Protein AF-A0A1I0C0A8-F1 (afdb_monomer_lite)

Radius of gyration: 36.62 Å; chains: 1; bounding box: 84×31×86 Å

Structure (mmCIF, N/CA/C/O backbone):
data_AF-A0A1I0C0A8-F1
#
_entry.id   AF-A0A1I0C0A8-F1
#
loop_
_atom_site.group_PDB
_atom_site.id
_atom_site.type_symbol
_atom_site.label_atom_id
_atom_site.label_alt_id
_atom_site.label_comp_id
_atom_site.label_asym_id
_atom_site.label_entity_id
_atom_site.label_seq_id
_atom_site.pdbx_PDB_ins_code
_atom_site.Cartn_x
_atom_site.Cartn_y
_atom_site.Cartn_z
_atom_site.occupancy
_atom_site.B_iso_or_equiv
_atom_site.auth_seq_id
_atom_site.auth_comp_id
_atom_site.auth_asym_id
_atom_site.auth_atom_id
_atom_site.pdbx_PDB_model_num
ATOM 1 N N . MET A 1 1 ? -42.357 14.715 42.541 1.00 42.84 1 MET A N 1
ATOM 2 C CA . MET A 1 1 ? -41.917 13.339 42.224 1.00 42.84 1 MET A CA 1
ATOM 3 C C . MET A 1 1 ? -40.532 13.170 42.818 1.00 42.84 1 MET A C 1
ATOM 5 O O . MET A 1 1 ? -39.597 13.768 42.308 1.00 42.84 1 MET A O 1
ATOM 9 N N . GLU A 1 2 ? -40.411 12.469 43.944 1.00 42.44 2 GLU A N 1
ATOM 10 C CA . GLU A 1 2 ? -39.104 12.200 44.551 1.00 42.44 2 GLU A CA 1
ATOM 11 C C . GLU A 1 2 ? -38.353 11.168 43.704 1.00 42.44 2 GLU A C 1
ATOM 13 O O . GLU A 1 2 ? -38.757 10.010 43.589 1.00 42.44 2 GLU A O 1
ATOM 18 N N . THR A 1 3 ? -37.259 11.584 43.074 1.00 55.62 3 THR A N 1
ATOM 19 C CA . THR A 1 3 ? -36.349 10.676 42.375 1.00 55.62 3 THR A CA 1
ATOM 20 C C . THR A 1 3 ? -35.464 9.979 43.399 1.00 55.62 3 THR A C 1
ATOM 22 O O . THR A 1 3 ? -34.418 10.489 43.794 1.00 55.62 3 THR A O 1
ATOM 25 N N . LYS A 1 4 ? -35.901 8.799 43.842 1.00 50.91 4 LYS A N 1
ATOM 26 C CA . LYS A 1 4 ? -35.119 7.895 44.689 1.00 50.91 4 LYS A CA 1
ATOM 27 C C . LYS A 1 4 ? -33.893 7.416 43.898 1.00 50.91 4 LYS A C 1
ATOM 29 O O . LYS A 1 4 ? -34.028 6.594 42.990 1.00 50.91 4 LYS A O 1
ATOM 34 N N . SER A 1 5 ? -32.705 7.940 44.200 1.00 63.09 5 SER A N 1
ATOM 35 C CA . SER A 1 5 ? -31.461 7.466 43.588 1.00 63.09 5 SER A CA 1
ATOM 36 C C . SER A 1 5 ? -31.210 6.016 44.015 1.00 63.09 5 SER A C 1
ATOM 38 O O . SER A 1 5 ? -31.239 5.654 45.192 1.00 63.09 5 SER A O 1
ATOM 40 N N . LYS A 1 6 ? -31.048 5.137 43.026 1.00 68.25 6 LYS A N 1
ATOM 41 C CA . LYS A 1 6 ? -30.825 3.707 43.241 1.00 68.25 6 LYS A CA 1
ATOM 42 C C . LYS A 1 6 ? -29.351 3.520 43.606 1.00 68.25 6 LYS A C 1
ATOM 44 O O . LYS A 1 6 ? -28.488 3.699 42.752 1.00 68.25 6 LYS A O 1
ATOM 49 N N . ASN A 1 7 ? -29.058 3.162 44.855 1.00 77.00 7 ASN A N 1
ATOM 50 C CA . ASN A 1 7 ? -27.698 2.810 45.268 1.00 77.00 7 ASN A CA 1
ATOM 51 C C . ASN A 1 7 ? -27.274 1.528 44.537 1.00 77.00 7 ASN A C 1
ATOM 53 O O . ASN A 1 7 ? -27.827 0.452 44.771 1.00 77.00 7 ASN A O 1
ATOM 57 N N . ILE A 1 8 ? -26.329 1.651 43.607 1.00 79.94 8 ILE A N 1
ATOM 58 C CA . ILE A 1 8 ? -25.784 0.518 42.859 1.00 79.94 8 ILE A CA 1
ATOM 59 C C . ILE A 1 8 ? -24.907 -0.302 43.816 1.00 79.94 8 ILE A C 1
ATOM 61 O O . ILE A 1 8 ? -24.010 0.228 44.463 1.00 79.94 8 ILE A O 1
ATOM 65 N N . SER A 1 9 ? -25.182 -1.605 43.925 1.00 88.44 9 SER A N 1
ATOM 66 C CA . SER A 1 9 ? -24.401 -2.527 44.760 1.00 88.44 9 SER A CA 1
ATOM 67 C C . SER A 1 9 ? -22.975 -2.698 44.219 1.00 88.44 9 SER A C 1
ATOM 69 O O . SER A 1 9 ? -22.781 -2.768 43.006 1.00 88.44 9 SER A O 1
ATOM 71 N N . LEU A 1 10 ? -21.986 -2.874 45.105 1.00 89.44 10 LEU A N 1
ATOM 72 C CA . LEU A 1 10 ? -20.589 -3.168 44.746 1.00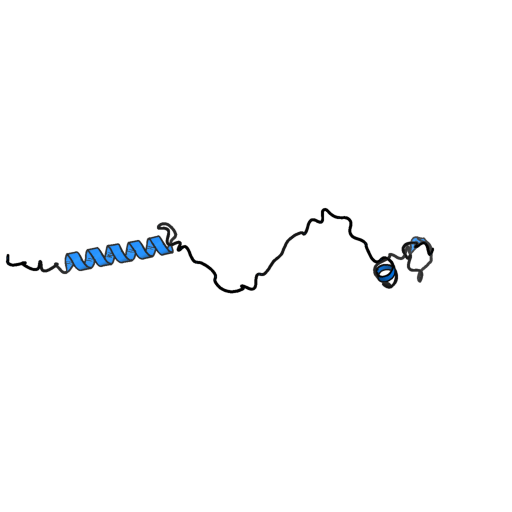 89.44 10 LEU A CA 1
ATOM 73 C C . LEU A 1 10 ? -20.467 -4.328 43.744 1.00 89.44 10 LEU A C 1
ATOM 75 O O . LEU A 1 10 ? -19.680 -4.263 42.803 1.00 89.44 10 LEU A O 1
ATOM 79 N N . LYS A 1 11 ? -21.296 -5.368 43.900 1.00 92.00 11 LYS A N 1
ATOM 80 C CA . LYS A 1 11 ? -21.328 -6.516 42.984 1.00 92.00 11 LYS A CA 1
ATOM 81 C C . LYS A 1 11 ? -21.661 -6.094 41.551 1.00 92.00 11 LYS A C 1
ATOM 83 O O . LYS A 1 11 ? -21.075 -6.615 40.609 1.00 92.00 11 LYS A O 1
ATOM 88 N N . ALA A 1 12 ? -22.579 -5.145 41.385 1.00 92.62 12 ALA A N 1
ATOM 89 C CA . ALA A 1 12 ? -22.939 -4.628 40.071 1.00 92.62 12 ALA A CA 1
ATOM 90 C C . ALA A 1 12 ? -21.794 -3.808 39.453 1.00 92.62 12 ALA A C 1
ATOM 92 O O . ALA A 1 12 ? -21.524 -3.957 38.265 1.00 92.62 12 ALA A O 1
ATOM 93 N N . ILE A 1 13 ? -21.070 -3.020 40.257 1.00 93.62 13 ILE A N 1
ATOM 94 C CA . ILE A 1 13 ? -19.887 -2.270 39.801 1.00 93.62 13 ILE A CA 1
ATOM 95 C C . ILE A 1 13 ? -18.800 -3.231 39.294 1.00 93.62 13 ILE A C 1
ATOM 97 O O . ILE A 1 13 ? -18.276 -3.041 38.200 1.00 93.62 13 ILE A O 1
ATOM 101 N N . LEU A 1 14 ? -18.510 -4.303 40.040 1.00 95.50 14 LEU A N 1
ATOM 102 C CA . LEU A 1 14 ? -17.514 -5.307 39.642 1.00 95.50 14 LEU A CA 1
ATOM 103 C C . LEU A 1 14 ? -17.875 -6.008 38.325 1.00 95.50 14 LEU A C 1
ATOM 105 O O . LEU A 1 14 ? -16.997 -6.244 37.498 1.00 95.50 14 LEU A O 1
ATOM 109 N N . ILE A 1 15 ? -19.160 -6.299 38.101 1.00 96.50 15 ILE A N 1
ATOM 110 C CA . ILE A 1 15 ? -19.632 -6.901 36.845 1.00 96.50 15 ILE A CA 1
ATOM 111 C C . ILE A 1 15 ? -19.424 -5.941 35.667 1.00 96.50 15 ILE A C 1
ATOM 113 O O . ILE A 1 15 ? -18.928 -6.360 34.624 1.00 96.50 15 ILE A O 1
ATOM 117 N N . ILE A 1 16 ? -19.752 -4.656 35.830 1.00 96.12 16 ILE A N 1
ATOM 118 C CA . ILE A 1 16 ? -19.564 -3.647 34.775 1.00 96.12 16 ILE A CA 1
ATOM 119 C C . ILE A 1 16 ? -18.079 -3.501 34.423 1.00 96.12 16 ILE A C 1
ATOM 121 O O . ILE A 1 16 ? -17.736 -3.461 33.243 1.00 96.12 16 ILE A O 1
ATOM 125 N N . ILE A 1 17 ? -17.196 -3.484 35.427 1.00 96.44 17 ILE A N 1
ATOM 126 C CA . ILE A 1 17 ? -15.743 -3.434 35.211 1.00 96.44 17 ILE A CA 1
ATOM 127 C C . ILE A 1 17 ? -15.270 -4.673 34.443 1.00 96.44 17 ILE A C 1
ATOM 129 O O . ILE A 1 17 ? -14.544 -4.535 33.460 1.00 96.44 17 ILE A O 1
ATOM 133 N N . ALA A 1 18 ? -15.710 -5.870 34.842 1.00 97.44 18 ALA A N 1
ATOM 134 C CA . ALA A 1 18 ? -15.338 -7.106 34.158 1.00 97.44 18 ALA A CA 1
ATOM 135 C C . ALA A 1 18 ? -15.759 -7.091 32.678 1.00 97.44 18 ALA A C 1
ATOM 137 O O . ALA A 1 18 ? -14.965 -7.444 31.808 1.00 97.44 18 ALA A O 1
ATOM 138 N N . ILE A 1 19 ? -16.975 -6.622 32.381 1.00 97.44 19 ILE A N 1
ATOM 139 C CA . ILE A 1 19 ? -17.461 -6.464 31.003 1.00 97.44 19 ILE A CA 1
ATOM 140 C C . ILE A 1 19 ? -16.617 -5.430 30.245 1.00 97.44 19 ILE A C 1
ATOM 142 O O . ILE A 1 19 ? -16.204 -5.693 29.118 1.00 97.44 19 ILE A O 1
ATOM 146 N N . GLY A 1 20 ? -16.317 -4.282 30.860 1.00 96.94 20 GLY A N 1
ATOM 147 C CA . GLY A 1 20 ? -15.501 -3.232 30.245 1.00 96.94 20 GLY A CA 1
ATOM 148 C C . GLY A 1 20 ? -14.102 -3.713 29.855 1.00 96.94 20 GLY A C 1
ATOM 149 O O . GLY A 1 20 ? -13.636 -3.419 28.756 1.00 96.94 20 GLY A O 1
ATOM 150 N N . ILE A 1 21 ? -13.464 -4.520 30.710 1.00 97.25 21 ILE A N 1
ATOM 151 C CA . ILE A 1 21 ? -12.159 -5.129 30.419 1.00 97.25 21 ILE A CA 1
ATOM 152 C C . ILE A 1 21 ? -12.253 -6.058 29.202 1.00 97.25 21 ILE A C 1
ATOM 154 O O . ILE A 1 21 ? -11.431 -5.952 28.292 1.00 97.25 21 ILE A O 1
ATOM 158 N N . TRP A 1 22 ? -13.267 -6.928 29.139 1.00 97.19 22 TRP A N 1
ATOM 159 C CA . TRP A 1 22 ? -13.465 -7.826 27.994 1.00 97.19 22 TRP A CA 1
ATOM 160 C C . TRP A 1 22 ? -13.679 -7.077 26.678 1.00 97.19 22 TRP A C 1
ATOM 162 O O . TRP A 1 22 ? -13.122 -7.473 25.655 1.00 97.19 22 TRP A O 1
ATOM 172 N N . VAL A 1 23 ? -14.427 -5.970 26.696 1.00 96.38 23 VAL A N 1
ATOM 173 C CA . VAL A 1 23 ? -14.628 -5.132 25.504 1.00 96.38 23 VAL A CA 1
ATOM 174 C C . VAL A 1 23 ? -13.299 -4.568 24.995 1.00 96.38 23 VAL A C 1
ATOM 176 O O . VAL A 1 23 ? -13.035 -4.651 23.797 1.00 96.38 23 VAL A O 1
ATOM 179 N N . ILE A 1 24 ? -12.434 -4.064 25.883 1.00 95.81 24 ILE A N 1
ATOM 180 C CA . ILE A 1 24 ? -11.104 -3.548 25.507 1.00 95.81 24 ILE A CA 1
ATOM 181 C C . ILE A 1 24 ? -10.224 -4.669 24.937 1.00 95.81 24 ILE A C 1
ATOM 183 O O . ILE A 1 24 ? -9.559 -4.475 23.920 1.00 95.81 24 ILE A O 1
ATOM 187 N N . ILE A 1 25 ? -10.245 -5.858 25.551 1.00 96.50 25 ILE A N 1
ATOM 188 C CA . ILE A 1 25 ? -9.509 -7.029 25.047 1.00 96.50 25 ILE A CA 1
ATOM 189 C C . ILE A 1 25 ? -9.964 -7.377 23.624 1.00 96.50 25 ILE A C 1
ATOM 191 O O . ILE A 1 25 ? -9.123 -7.568 22.749 1.00 96.50 25 ILE A O 1
ATOM 195 N N . PHE A 1 26 ? -11.272 -7.416 23.361 1.00 96.69 26 PHE A N 1
ATOM 196 C CA . PHE A 1 26 ? -11.795 -7.747 22.032 1.00 96.69 26 PHE A CA 1
ATOM 197 C C . PHE A 1 26 ? -11.548 -6.664 20.978 1.00 96.69 26 PHE A C 1
ATOM 199 O O . PHE A 1 26 ? -11.367 -6.996 19.805 1.00 96.69 26 PHE A O 1
ATOM 206 N N . GLN A 1 27 ? -11.504 -5.394 21.378 1.00 94.81 27 GLN A N 1
ATOM 207 C CA . GLN A 1 27 ? -11.072 -4.299 20.508 1.00 94.81 27 GLN A CA 1
ATOM 208 C C . GLN A 1 27 ? -9.585 -4.432 20.139 1.00 94.81 27 GLN A C 1
ATOM 210 O O . GLN A 1 27 ? -9.240 -4.352 18.963 1.00 94.81 27 GLN A O 1
ATOM 215 N N . ASN A 1 28 ? -8.712 -4.726 21.112 1.00 92.31 28 ASN A N 1
ATOM 216 C CA . ASN A 1 28 ? -7.277 -4.946 20.872 1.00 92.31 28 ASN A CA 1
ATOM 217 C C . ASN A 1 28 ? -6.988 -6.222 20.062 1.00 92.31 28 ASN A C 1
ATOM 219 O O . ASN A 1 28 ? -6.036 -6.254 19.289 1.00 92.31 28 ASN A O 1
ATOM 223 N N . ALA A 1 29 ? -7.807 -7.266 20.215 1.00 93.81 29 ALA A N 1
ATOM 224 C CA . ALA A 1 29 ? -7.709 -8.501 19.435 1.00 93.81 29 ALA A CA 1
ATOM 225 C C . ALA A 1 29 ? -8.228 -8.355 17.989 1.00 93.81 29 ALA A C 1
ATOM 227 O O . ALA A 1 29 ? -8.172 -9.315 17.224 1.00 93.81 29 ALA A O 1
ATOM 228 N N . GLY A 1 30 ? -8.772 -7.189 17.618 1.00 90.94 30 GLY A N 1
ATOM 229 C CA . GLY A 1 30 ? -9.329 -6.940 16.287 1.00 90.94 30 GLY A CA 1
ATOM 230 C C . GLY A 1 30 ? -10.676 -7.624 16.017 1.00 90.94 30 GLY A C 1
ATOM 231 O O . GLY A 1 30 ? -11.115 -7.656 14.872 1.00 90.94 30 GLY A O 1
ATOM 232 N N . ILE A 1 31 ? -11.343 -8.164 17.045 1.00 94.50 31 ILE A N 1
ATOM 233 C CA . ILE A 1 31 ? -12.662 -8.812 16.924 1.00 94.50 31 ILE A CA 1
ATOM 234 C C . ILE A 1 31 ? -13.770 -7.755 16.861 1.00 94.50 31 ILE A C 1
ATOM 236 O O . ILE A 1 31 ? -14.712 -7.880 16.080 1.00 94.50 31 ILE A O 1
ATOM 240 N N . ILE A 1 32 ? -13.659 -6.707 17.684 1.00 93.19 32 ILE A N 1
ATOM 241 C CA . ILE A 1 32 ? -14.550 -5.544 17.641 1.00 93.19 32 ILE A CA 1
ATOM 242 C C . ILE A 1 32 ? -13.845 -4.446 16.832 1.00 93.19 32 ILE A C 1
ATOM 244 O O . ILE A 1 32 ? -12.782 -3.990 17.255 1.00 93.19 32 ILE A O 1
ATOM 248 N N . PRO A 1 33 ? -14.405 -3.998 15.695 1.00 88.75 33 PRO A N 1
ATOM 249 C CA . PRO A 1 33 ? -13.767 -2.987 14.860 1.00 88.75 33 PRO A CA 1
ATOM 250 C C . PRO A 1 33 ? -13.706 -1.630 15.573 1.00 88.75 33 PRO A C 1
ATOM 252 O O . PRO A 1 33 ? -14.702 -1.151 16.113 1.00 88.75 33 PRO A O 1
ATOM 255 N N . THR A 1 34 ? -12.538 -0.988 15.526 1.00 89.12 34 THR A N 1
ATOM 256 C CA . THR A 1 34 ? -12.263 0.336 16.120 1.00 89.12 34 THR A CA 1
ATOM 257 C C . THR A 1 34 ? -11.836 1.382 15.084 1.00 89.12 34 THR A C 1
ATOM 259 O O . THR A 1 34 ? -11.362 2.458 15.444 1.00 89.12 34 THR A O 1
ATOM 262 N N . ASN A 1 35 ? -12.013 1.083 13.792 1.00 88.50 35 ASN A N 1
ATOM 263 C CA . ASN A 1 35 ? -11.598 1.954 12.694 1.00 88.50 35 ASN A CA 1
ATOM 264 C C . ASN A 1 35 ? -12.292 3.321 12.775 1.00 88.50 35 ASN A C 1
ATOM 266 O O . ASN A 1 35 ? -13.519 3.404 12.845 1.00 88.50 35 ASN A O 1
ATOM 270 N N . GLN A 1 36 ? -11.500 4.391 12.714 1.00 85.12 36 GLN A N 1
ATOM 271 C CA . GLN A 1 36 ? -11.983 5.767 12.647 1.00 85.12 36 GLN A CA 1
ATOM 272 C C . GLN A 1 36 ? -11.731 6.332 11.253 1.00 85.12 36 GLN A C 1
ATOM 274 O O . GLN A 1 36 ? -10.659 6.142 10.681 1.00 85.12 36 GLN A O 1
ATOM 279 N N . ASN A 1 37 ? -12.713 7.050 10.709 1.00 88.88 37 ASN A N 1
ATOM 280 C CA . ASN A 1 37 ? -12.522 7.775 9.462 1.00 88.88 37 ASN A CA 1
ATOM 281 C C . ASN A 1 37 ? -11.801 9.095 9.762 1.00 88.88 37 ASN A C 1
ATOM 283 O O . ASN A 1 37 ? -12.352 9.957 10.449 1.00 88.88 37 ASN A O 1
ATOM 287 N N . VAL A 1 38 ? -10.572 9.243 9.269 1.00 89.88 38 VAL A N 1
ATOM 288 C CA . VAL A 1 38 ? -9.741 10.434 9.481 1.00 89.88 38 VAL A CA 1
ATOM 289 C C . VAL A 1 38 ? -9.339 11.047 8.147 1.00 89.88 38 VAL A C 1
ATOM 291 O O . VAL A 1 38 ? -9.122 10.346 7.160 1.00 89.88 38 VAL A O 1
ATOM 294 N N . ARG A 1 39 ? -9.220 12.378 8.118 1.00 91.31 39 ARG A N 1
ATOM 295 C CA . ARG A 1 39 ? -8.738 13.122 6.951 1.00 91.31 39 ARG A CA 1
ATOM 296 C C . ARG A 1 39 ? -7.333 13.637 7.217 1.00 91.31 39 ARG A C 1
ATOM 298 O O . ARG A 1 39 ? -7.118 14.394 8.160 1.00 91.31 39 ARG A O 1
ATOM 305 N N . VAL A 1 40 ? -6.399 13.285 6.343 1.00 91.25 40 VAL A N 1
ATOM 306 C CA . VAL A 1 40 ? -5.055 13.867 6.344 1.00 91.25 40 VAL A CA 1
ATOM 307 C C . VAL A 1 40 ? -5.137 15.274 5.740 1.00 91.25 40 VAL A C 1
ATOM 309 O O . VAL A 1 40 ? -5.626 15.442 4.625 1.00 91.25 40 VAL A O 1
ATOM 312 N N . ILE A 1 41 ? -4.731 16.296 6.501 1.00 94.12 41 ILE A N 1
ATOM 313 C CA . ILE A 1 41 ? -4.802 17.713 6.084 1.00 94.12 41 ILE A CA 1
ATOM 314 C C . ILE A 1 41 ? -3.485 18.259 5.512 1.00 94.12 41 ILE A C 1
ATOM 316 O O . ILE A 1 41 ? -3.494 19.334 4.924 1.00 94.12 41 ILE A O 1
ATOM 320 N N . ASN A 1 42 ? -2.381 17.528 5.677 1.00 93.25 42 ASN A N 1
ATOM 321 C CA . ASN A 1 42 ? -1.028 17.953 5.315 1.00 93.25 42 ASN A CA 1
ATOM 322 C C . ASN A 1 42 ? -0.394 16.984 4.309 1.00 93.25 42 ASN A C 1
ATOM 324 O O . ASN A 1 42 ? -0.888 15.876 4.105 1.00 93.25 42 ASN A O 1
ATOM 328 N N . SER A 1 43 ? 0.732 17.389 3.725 1.00 90.56 43 SER A N 1
ATOM 329 C CA . SER A 1 43 ? 1.581 16.494 2.939 1.00 90.56 43 SER A CA 1
ATOM 330 C C . SER A 1 43 ? 2.182 15.399 3.822 1.00 90.56 43 SER A C 1
ATOM 332 O O . SER A 1 43 ? 2.547 15.649 4.972 1.00 90.56 43 SER A O 1
ATOM 334 N N . VAL A 1 44 ? 2.283 14.191 3.273 1.00 88.88 44 VAL A N 1
ATOM 335 C CA . VAL A 1 44 ? 2.912 13.034 3.913 1.00 88.8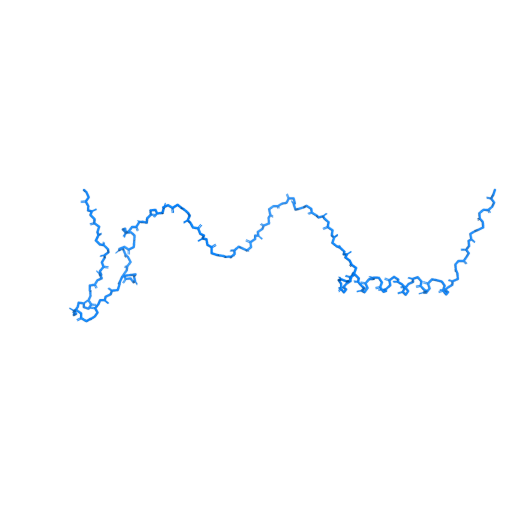8 44 VAL A CA 1
ATOM 336 C C . VAL A 1 44 ? 4.000 12.537 2.980 1.00 88.88 44 VAL A C 1
ATOM 338 O O . VAL A 1 44 ? 3.731 12.284 1.806 1.00 88.88 44 VAL A O 1
ATOM 341 N N . ASP A 1 45 ? 5.207 12.377 3.509 1.00 91.06 45 ASP A N 1
ATOM 342 C CA . ASP A 1 45 ? 6.279 11.706 2.788 1.00 91.06 45 ASP A CA 1
ATOM 343 C C . ASP A 1 45 ? 5.972 10.207 2.737 1.00 91.06 45 ASP A C 1
ATOM 345 O O . ASP A 1 45 ? 5.786 9.555 3.768 1.00 91.06 45 ASP A O 1
ATOM 349 N N . ALA A 1 46 ? 5.887 9.659 1.527 1.00 87.62 46 ALA A N 1
ATOM 350 C CA . ALA A 1 46 ? 5.600 8.252 1.297 1.00 87.62 46 ALA A CA 1
ATOM 351 C C . ALA A 1 46 ? 6.795 7.571 0.631 1.00 87.62 46 ALA A C 1
ATOM 353 O O . ALA A 1 46 ? 7.369 8.082 -0.330 1.00 87.62 46 ALA A O 1
ATOM 354 N N . TYR A 1 47 ? 7.140 6.381 1.118 1.00 88.75 47 TYR A N 1
ATOM 355 C CA . TYR A 1 47 ? 8.067 5.506 0.415 1.00 88.75 47 TYR A CA 1
ATOM 356 C C . TYR A 1 47 ? 7.314 4.792 -0.709 1.00 88.75 47 TYR A C 1
ATOM 358 O O . TYR A 1 47 ? 6.432 3.974 -0.447 1.00 88.75 47 TYR A O 1
ATOM 366 N N . VAL A 1 48 ? 7.652 5.118 -1.955 1.00 85.69 48 VAL A N 1
ATOM 367 C CA . VAL A 1 48 ? 7.070 4.491 -3.145 1.00 85.69 48 VAL A CA 1
ATOM 368 C C . VAL A 1 48 ? 8.114 3.573 -3.770 1.00 85.69 48 VAL A C 1
ATOM 370 O O . VAL A 1 48 ? 9.186 4.025 -4.167 1.00 85.69 48 VAL A O 1
ATOM 373 N N . SER A 1 49 ? 7.798 2.284 -3.868 1.00 91.56 49 SER A N 1
ATOM 374 C CA . SER A 1 49 ? 8.581 1.291 -4.604 1.00 91.56 49 SER A CA 1
ATOM 375 C C . SER A 1 49 ? 7.667 0.513 -5.551 1.00 91.56 49 SER A C 1
ATOM 377 O O . SER A 1 49 ? 6.513 0.233 -5.229 1.00 91.56 49 SER A O 1
ATOM 379 N N . GLY A 1 50 ? 8.160 0.188 -6.746 1.00 90.94 50 GLY A N 1
ATOM 380 C CA . GLY A 1 50 ? 7.370 -0.510 -7.756 1.00 90.94 50 GLY A CA 1
ATOM 381 C C . GLY A 1 50 ? 8.004 -0.481 -9.141 1.00 90.94 50 GLY A C 1
ATOM 382 O O . GLY A 1 50 ? 9.032 0.158 -9.358 1.00 90.94 50 GLY A O 1
ATOM 383 N N . SER A 1 51 ? 7.379 -1.203 -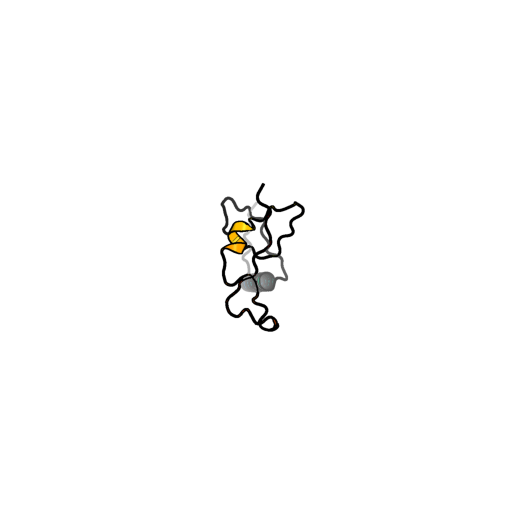10.069 1.00 90.06 51 SER A N 1
ATOM 384 C CA . SER A 1 51 ? 7.688 -1.124 -11.495 1.00 90.06 51 SER A CA 1
ATOM 385 C C . SER A 1 51 ? 6.882 0.014 -12.119 1.00 90.06 51 SER A C 1
ATOM 387 O O . SER A 1 51 ? 5.723 0.221 -11.760 1.00 90.06 51 SER A O 1
ATOM 389 N N . VAL A 1 52 ? 7.514 0.758 -13.023 1.00 89.69 52 VAL A N 1
ATOM 390 C CA . VAL A 1 52 ? 6.860 1.780 -13.839 1.00 89.69 52 VAL A CA 1
ATOM 391 C C . VAL A 1 52 ? 6.690 1.196 -15.233 1.00 89.69 52 VAL A C 1
ATOM 393 O O . VAL A 1 52 ? 7.670 0.752 -15.829 1.00 89.69 52 VAL A O 1
ATOM 396 N N . ASP A 1 53 ? 5.456 1.194 -15.723 1.00 90.62 53 ASP A N 1
ATOM 397 C CA . ASP A 1 53 ? 5.148 0.915 -17.121 1.00 90.62 53 ASP A CA 1
ATOM 398 C C . ASP A 1 53 ? 5.065 2.245 -17.876 1.00 90.62 53 ASP A C 1
ATOM 400 O O . ASP A 1 53 ? 4.516 3.222 -17.356 1.00 90.62 53 ASP A O 1
ATOM 404 N N . VAL A 1 54 ? 5.656 2.299 -19.066 1.00 91.44 54 VAL A N 1
ATOM 405 C CA . VAL A 1 54 ? 5.707 3.508 -19.891 1.00 91.44 54 V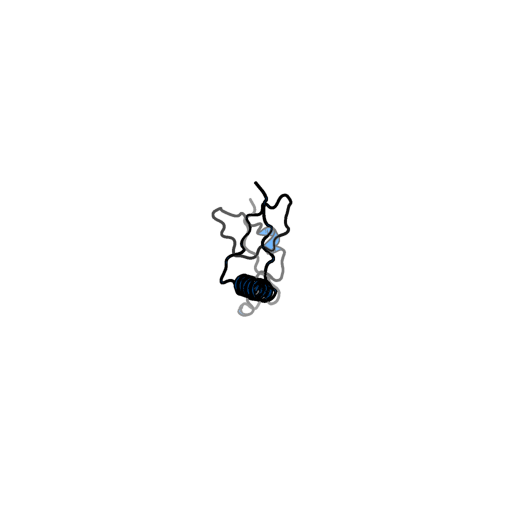AL A CA 1
ATOM 406 C C . VAL A 1 54 ? 5.035 3.194 -21.217 1.00 91.44 54 VAL A C 1
ATOM 408 O O . VAL A 1 54 ? 5.542 2.408 -22.012 1.00 91.44 54 VAL A O 1
ATOM 411 N N . ASP A 1 55 ? 3.892 3.831 -21.446 1.00 93.25 55 ASP A N 1
ATOM 412 C CA . ASP A 1 55 ? 3.046 3.659 -22.630 1.00 93.25 55 ASP A CA 1
ATOM 413 C C . ASP A 1 55 ? 3.436 4.572 -23.806 1.00 93.25 55 ASP A C 1
ATOM 415 O O . ASP A 1 55 ? 2.920 4.422 -24.914 1.00 93.25 55 ASP A O 1
ATOM 419 N N . ASN A 1 56 ? 4.371 5.494 -23.580 1.00 90.38 56 ASN A N 1
ATOM 420 C CA . ASN A 1 56 ? 4.874 6.437 -24.572 1.00 90.38 56 ASN A CA 1
ATOM 421 C C . ASN A 1 56 ? 6.257 6.039 -25.102 1.00 90.38 56 ASN A C 1
ATOM 423 O O . ASN A 1 56 ? 7.032 5.341 -24.448 1.00 90.38 56 ASN A O 1
ATOM 427 N N . THR A 1 57 ? 6.614 6.563 -26.274 1.00 88.56 57 THR A N 1
ATOM 428 C CA . THR A 1 57 ? 7.990 6.486 -26.774 1.00 88.56 57 THR A CA 1
ATOM 429 C C . THR A 1 57 ? 8.891 7.394 -25.942 1.00 88.56 57 THR A C 1
ATOM 431 O O . THR A 1 57 ? 8.592 8.573 -25.757 1.00 88.56 57 THR A O 1
ATOM 434 N N . VAL A 1 58 ? 10.007 6.847 -25.461 1.00 87.44 58 VAL A N 1
ATOM 435 C CA . VAL A 1 58 ? 11.036 7.599 -24.737 1.00 87.44 58 VAL A CA 1
ATOM 436 C C . VAL A 1 58 ? 12.243 7.773 -25.643 1.00 87.44 58 VAL A C 1
ATOM 438 O O . VAL A 1 58 ? 12.842 6.789 -26.079 1.00 87.44 58 VAL A O 1
ATOM 441 N N . ASP A 1 59 ? 12.625 9.023 -25.884 1.00 87.62 59 ASP A N 1
ATOM 442 C CA . ASP A 1 59 ? 13.877 9.329 -26.562 1.00 87.62 59 ASP A CA 1
ATOM 443 C C . ASP A 1 59 ? 15.050 9.109 -25.607 1.00 87.62 59 ASP A C 1
ATOM 445 O O . ASP A 1 59 ? 15.100 9.642 -24.495 1.00 87.62 59 ASP A O 1
ATOM 449 N N . ILE A 1 60 ? 16.014 8.311 -26.057 1.00 82.75 60 ILE A N 1
ATOM 450 C CA . ILE A 1 60 ? 17.219 7.993 -25.298 1.00 82.75 60 ILE A CA 1
ATOM 451 C C . ILE A 1 60 ? 18.394 8.756 -25.897 1.00 82.75 60 ILE A C 1
ATOM 453 O O . ILE A 1 60 ? 18.684 8.653 -27.089 1.00 82.75 60 ILE A O 1
ATOM 457 N N . ASN A 1 61 ? 19.123 9.485 -25.054 1.00 82.38 61 ASN A N 1
ATOM 458 C CA . ASN A 1 61 ? 20.357 10.141 -25.466 1.00 82.38 61 ASN A CA 1
ATOM 459 C C . ASN A 1 61 ? 21.495 9.113 -25.606 1.00 82.38 61 ASN A C 1
ATOM 461 O O . ASN A 1 61 ? 22.212 8.815 -24.651 1.00 82.38 61 ASN A O 1
ATOM 465 N N . ILE A 1 62 ? 21.675 8.583 -26.817 1.00 79.31 62 ILE A N 1
ATOM 466 C CA . ILE A 1 62 ? 22.710 7.584 -27.135 1.00 79.31 62 ILE A CA 1
ATOM 467 C C . ILE A 1 62 ? 24.133 8.168 -27.034 1.00 79.31 62 ILE A C 1
ATOM 469 O O . ILE A 1 62 ? 25.083 7.423 -26.789 1.00 79.31 62 ILE A O 1
ATOM 473 N N . HIS A 1 63 ? 24.301 9.489 -27.176 1.00 72.94 63 HIS A N 1
ATOM 474 C CA . HIS A 1 63 ? 25.614 10.129 -27.053 1.00 72.94 63 HIS A CA 1
ATOM 475 C C . HIS A 1 63 ? 26.180 9.984 -25.635 1.00 72.94 63 HIS A C 1
ATOM 477 O O . HIS A 1 63 ? 27.349 9.637 -25.481 1.00 72.94 63 HIS A O 1
ATOM 483 N N . GLU A 1 64 ? 25.331 10.164 -24.619 1.00 73.38 64 GLU A N 1
ATO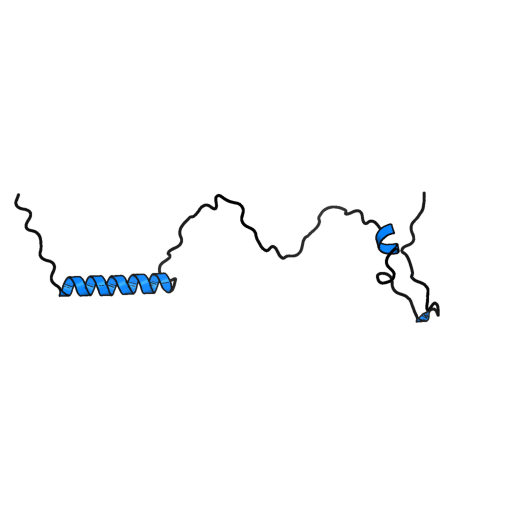M 484 C CA . GLU A 1 64 ? 25.703 9.971 -23.213 1.00 73.38 64 GLU A CA 1
ATOM 485 C C . GLU A 1 64 ? 26.126 8.517 -22.957 1.00 73.38 64 GLU A C 1
ATOM 487 O O . GLU A 1 64 ? 27.183 8.265 -22.387 1.00 73.38 64 GLU A O 1
ATOM 492 N N . ILE A 1 65 ? 25.367 7.544 -23.479 1.00 72.50 65 ILE A N 1
ATOM 493 C CA . ILE A 1 65 ? 25.665 6.111 -23.314 1.00 72.50 65 ILE A CA 1
ATOM 494 C C . ILE A 1 65 ? 27.011 5.751 -23.962 1.00 72.50 65 ILE A C 1
ATOM 496 O O . ILE A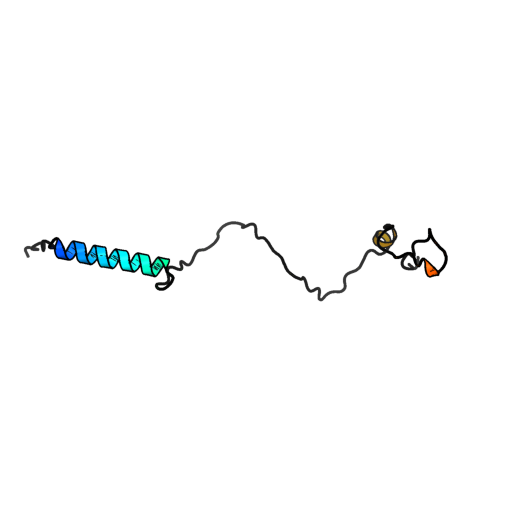 1 65 ? 27.822 5.046 -23.364 1.00 72.50 65 ILE A O 1
ATOM 500 N N . ASN A 1 66 ? 27.296 6.270 -25.158 1.00 72.31 66 ASN A N 1
ATOM 501 C CA . ASN A 1 66 ? 28.578 6.056 -25.835 1.00 72.31 66 ASN A CA 1
ATOM 502 C C . ASN A 1 66 ? 29.779 6.694 -25.098 1.00 72.31 66 ASN A C 1
ATOM 504 O O . ASN A 1 66 ? 30.920 6.316 -25.370 1.00 72.31 66 ASN A O 1
ATOM 508 N N . GLY A 1 67 ? 29.549 7.627 -24.167 1.00 65.38 67 GLY A N 1
ATOM 509 C CA . GLY A 1 67 ? 30.584 8.223 -23.315 1.00 65.38 67 GLY A CA 1
ATOM 510 C C . GLY A 1 67 ? 31.083 7.310 -22.185 1.00 65.38 67 GLY A C 1
ATOM 511 O O . GLY A 1 67 ? 32.160 7.550 -21.630 1.00 65.38 67 GLY A O 1
ATOM 512 N N . HIS A 1 68 ? 30.351 6.239 -21.865 1.00 67.81 68 HIS A N 1
ATOM 513 C CA . HIS A 1 68 ? 30.671 5.320 -20.773 1.00 67.81 68 HIS A CA 1
ATOM 514 C C . HIS A 1 68 ? 31.508 4.117 -21.244 1.00 67.81 68 HIS A C 1
ATOM 516 O O . HIS A 1 68 ? 31.168 3.410 -22.191 1.00 67.81 68 HIS A O 1
ATOM 522 N N . ARG A 1 69 ? 32.628 3.850 -20.556 1.00 64.00 69 ARG A N 1
ATOM 523 C CA . ARG A 1 69 ? 33.575 2.764 -20.905 1.00 64.00 69 ARG A CA 1
ATOM 524 C C . ARG A 1 69 ? 33.150 1.379 -20.400 1.00 64.00 69 ARG A C 1
ATOM 526 O O . ARG A 1 69 ? 33.829 0.398 -20.681 1.00 64.00 69 ARG A O 1
ATOM 533 N N . ASP A 1 70 ? 32.078 1.291 -19.627 1.00 66.19 70 ASP A N 1
ATOM 534 C CA . ASP A 1 70 ? 31.634 0.095 -18.903 1.00 66.19 70 ASP A CA 1
ATOM 535 C C . ASP A 1 70 ? 30.275 -0.448 -19.371 1.00 66.19 70 ASP A C 1
ATOM 537 O O . ASP A 1 70 ? 29.887 -1.542 -18.970 1.00 66.19 70 ASP A O 1
ATOM 541 N N . VAL A 1 71 ? 29.575 0.271 -20.255 1.00 64.81 71 VAL A N 1
ATOM 542 C CA . VAL A 1 71 ? 28.212 -0.083 -20.695 1.00 64.81 71 VAL A CA 1
ATOM 543 C C . VAL A 1 71 ? 28.165 -0.887 -21.997 1.00 64.81 71 VAL A C 1
ATOM 545 O O . VAL A 1 71 ? 27.199 -1.610 -22.234 1.00 64.81 71 VAL A O 1
ATOM 548 N N . PHE A 1 72 ? 29.217 -0.831 -22.822 1.00 65.06 72 PHE A N 1
ATOM 549 C CA . PHE A 1 72 ? 29.317 -1.633 -24.042 1.00 65.06 72 PHE A CA 1
ATOM 550 C C . PHE A 1 72 ? 30.453 -2.654 -23.974 1.00 65.06 72 PHE A C 1
ATOM 552 O O . PHE A 1 72 ? 31.604 -2.335 -23.672 1.00 65.06 72 PHE A O 1
ATOM 559 N N . PHE A 1 73 ? 30.124 -3.911 -24.282 1.00 58.72 73 PHE A N 1
ATOM 560 C CA . PHE A 1 73 ? 31.031 -5.044 -24.130 1.00 58.72 73 PHE A CA 1
ATOM 561 C C . PHE A 1 73 ? 32.156 -5.056 -25.172 1.00 58.72 73 PHE A C 1
ATOM 563 O O . PHE A 1 73 ? 31.927 -4.961 -26.375 1.00 58.72 73 PHE A O 1
ATOM 570 N N . ASN A 1 74 ? 33.377 -5.300 -24.694 1.00 53.81 74 ASN A N 1
ATOM 571 C CA . ASN A 1 74 ? 34.492 -5.810 -25.486 1.00 53.81 74 ASN A CA 1
ATOM 572 C C . ASN A 1 74 ? 34.197 -7.272 -25.882 1.00 53.81 74 ASN A C 1
ATOM 574 O O . ASN A 1 74 ? 33.809 -8.072 -25.030 1.00 53.81 74 ASN A O 1
ATOM 578 N N . ASN A 1 75 ? 34.400 -7.644 -27.151 1.00 54.72 75 ASN A N 1
ATOM 579 C CA . ASN A 1 75 ? 34.435 -9.046 -27.569 1.00 54.72 75 ASN A CA 1
ATOM 580 C C . ASN A 1 75 ? 35.894 -9.552 -27.569 1.00 54.72 75 ASN A C 1
ATOM 582 O O . ASN A 1 75 ? 36.581 -9.444 -28.593 1.00 54.72 75 ASN A O 1
ATOM 586 N N . PRO A 1 76 ? 36.377 -10.178 -26.477 1.00 53.88 76 PRO A N 1
ATOM 587 C CA . PRO A 1 76 ? 37.765 -10.626 -26.378 1.00 53.88 76 PRO A CA 1
ATOM 588 C C . PRO A 1 76 ? 38.126 -11.711 -27.403 1.00 53.88 76 PRO A C 1
ATOM 590 O O . PRO A 1 76 ? 39.307 -11.906 -27.690 1.00 53.88 76 PRO A O 1
ATOM 593 N N . ARG A 1 77 ? 37.137 -12.393 -28.007 1.00 57.59 77 ARG A N 1
ATOM 594 C CA . ARG A 1 77 ? 37.364 -13.416 -29.044 1.00 57.59 77 ARG A CA 1
ATOM 595 C C . ARG A 1 77 ? 37.754 -12.829 -30.402 1.00 57.59 77 ARG A C 1
ATOM 597 O O . ARG A 1 77 ? 38.204 -13.577 -31.263 1.00 57.59 77 ARG A O 1
ATOM 604 N N . ARG A 1 78 ? 37.614 -11.512 -30.596 1.00 59.22 78 ARG A N 1
ATOM 605 C CA . ARG A 1 78 ? 38.038 -10.802 -31.816 1.00 59.22 78 ARG A CA 1
ATOM 606 C C . ARG A 1 78 ? 39.430 -10.163 -31.724 1.00 59.22 78 ARG A C 1
ATOM 608 O O . ARG A 1 78 ? 39.886 -9.588 -32.703 1.00 59.22 78 ARG A O 1
ATOM 615 N N . GLY A 1 79 ? 40.119 -10.286 -30.585 1.00 55.62 79 GLY A N 1
ATOM 616 C CA . GLY A 1 79 ? 41.505 -9.821 -30.418 1.00 55.62 79 GLY A CA 1
ATOM 617 C C . GLY A 1 79 ? 41.670 -8.330 -30.095 1.00 55.62 79 GLY A C 1
ATOM 618 O O . GLY A 1 79 ? 42.795 -7.862 -29.931 1.00 55.62 79 GLY A O 1
ATOM 619 N N . GLU A 1 80 ? 40.583 -7.574 -29.939 1.00 62.34 80 GLU A N 1
ATOM 620 C CA . GLU A 1 80 ? 40.621 -6.121 -29.734 1.00 62.34 80 GLU A CA 1
ATOM 621 C C . GLU A 1 80 ? 40.521 -5.761 -28.244 1.00 62.34 80 GLU A C 1
ATOM 623 O O . GLU A 1 80 ? 39.522 -5.234 -27.767 1.00 62.34 80 GLU A O 1
ATOM 628 N N . LYS A 1 81 ? 41.585 -6.048 -27.481 1.00 57.44 81 LYS A N 1
ATOM 629 C CA . LYS A 1 81 ? 41.612 -5.906 -26.008 1.00 57.44 81 LYS A CA 1
ATOM 630 C C . LYS A 1 81 ? 41.286 -4.496 -25.476 1.00 57.44 81 LYS A C 1
ATOM 632 O O . LYS A 1 81 ? 40.898 -4.390 -24.320 1.00 57.44 81 LYS A O 1
ATOM 637 N N . ASN A 1 82 ? 41.377 -3.458 -26.314 1.00 58.78 82 ASN A N 1
ATOM 638 C CA . ASN A 1 82 ? 41.195 -2.050 -25.935 1.00 58.78 82 ASN A CA 1
ATOM 639 C C . ASN A 1 82 ? 40.113 -1.313 -26.755 1.00 58.78 82 ASN A C 1
ATOM 641 O O . ASN A 1 82 ? 40.115 -0.082 -26.767 1.00 58.78 82 ASN A O 1
ATOM 645 N N . LYS A 1 83 ? 39.232 -2.017 -27.484 1.00 59.12 83 LYS A N 1
ATOM 646 C CA . LYS A 1 83 ? 38.146 -1.366 -28.236 1.00 59.12 83 LYS A CA 1
ATOM 647 C C . LYS A 1 83 ? 36.804 -1.554 -27.532 1.00 59.12 83 LYS A C 1
ATOM 649 O O . LYS A 1 83 ? 36.400 -2.676 -27.235 1.00 59.12 83 LYS A O 1
ATOM 654 N N . TYR A 1 84 ? 36.130 -0.435 -27.293 1.00 61.81 84 TYR A N 1
ATOM 655 C CA . TYR A 1 84 ? 34.747 -0.370 -26.835 1.00 61.81 84 TYR A CA 1
ATOM 656 C C . TYR A 1 84 ? 33.862 -0.178 -28.067 1.00 61.81 84 TYR A C 1
ATOM 658 O O . TYR A 1 84 ? 34.141 0.692 -28.895 1.00 61.81 84 TYR A O 1
ATOM 666 N N . TYR A 1 85 ? 32.841 -1.016 -28.234 1.00 64.81 85 TYR A N 1
ATOM 667 C CA . TYR A 1 85 ? 31.908 -0.884 -29.351 1.00 64.81 85 TYR A CA 1
ATOM 668 C C . TYR A 1 85 ? 30.828 0.128 -28.971 1.00 64.81 85 TYR A C 1
ATOM 670 O O . TYR A 1 85 ? 29.981 -0.169 -28.144 1.00 64.81 85 TYR A O 1
ATOM 678 N N . VAL A 1 86 ? 30.865 1.319 -29.560 1.00 70.38 86 VAL A N 1
ATOM 679 C CA . VAL A 1 86 ? 29.787 2.310 -29.430 1.00 70.38 86 VAL A CA 1
ATOM 680 C C . VAL A 1 86 ? 28.605 1.933 -30.324 1.00 70.38 86 VAL A C 1
ATOM 682 O O . VAL A 1 86 ? 28.799 1.311 -31.375 1.00 70.38 86 VAL A O 1
ATOM 685 N N . LEU A 1 87 ? 27.386 2.323 -29.944 1.00 73.31 87 LEU A N 1
ATOM 686 C CA . LEU A 1 87 ? 26.250 2.237 -30.861 1.00 73.31 87 LEU A CA 1
ATOM 687 C C . LEU A 1 87 ? 26.515 3.161 -32.059 1.00 73.31 87 LEU A C 1
ATOM 689 O O . LEU A 1 87 ? 26.870 4.326 -31.844 1.00 73.31 87 LEU A O 1
ATOM 693 N N . PRO A 1 88 ? 26.371 2.669 -33.304 1.00 71.50 88 PRO A N 1
ATOM 694 C CA . PRO A 1 88 ? 26.549 3.504 -34.479 1.00 71.50 88 PRO A CA 1
ATOM 695 C C . PRO A 1 88 ? 25.497 4.615 -34.462 1.00 71.50 88 PRO A C 1
ATOM 697 O O . PRO A 1 88 ? 24.301 4.344 -34.389 1.00 71.50 88 PRO A O 1
ATOM 700 N N . VAL A 1 89 ? 25.957 5.862 -34.528 1.00 72.94 89 VAL A N 1
ATOM 701 C CA . VAL A 1 89 ? 25.106 7.047 -34.652 1.00 72.94 89 VAL A CA 1
ATOM 702 C C . VAL A 1 89 ? 25.348 7.677 -36.017 1.00 72.94 89 VAL A C 1
ATOM 704 O O . VAL A 1 89 ? 26.495 7.811 -36.446 1.00 72.94 89 VAL A O 1
ATOM 707 N N . SER A 1 90 ? 24.281 8.028 -36.727 1.00 74.00 90 SER A N 1
ATOM 708 C CA . SER A 1 90 ? 24.382 8.839 -37.937 1.00 74.00 90 SER A CA 1
ATOM 709 C C . SER A 1 90 ? 24.501 10.304 -37.538 1.00 74.00 90 SER A C 1
ATOM 711 O O . SER A 1 90 ? 23.673 10.806 -36.780 1.00 74.00 90 SER A O 1
ATOM 713 N N . THR A 1 91 ? 25.521 10.987 -38.043 1.00 68.50 91 THR A N 1
ATOM 714 C CA . THR A 1 91 ? 25.566 12.449 -38.039 1.00 68.50 91 THR A CA 1
ATOM 715 C C . THR A 1 91 ? 24.883 12.925 -39.314 1.00 68.50 91 THR A C 1
ATOM 717 O O . THR A 1 91 ? 25.341 12.564 -40.400 1.00 68.50 91 THR A O 1
ATOM 720 N N . GLU A 1 92 ? 23.788 13.668 -39.182 1.00 59.78 92 GLU A N 1
ATOM 721 C CA . GLU A 1 92 ? 23.295 14.516 -40.276 1.00 59.78 92 GLU A CA 1
ATOM 722 C C . GLU A 1 92 ? 24.220 15.720 -40.479 1.00 59.78 92 GLU A C 1
ATOM 724 O O . GLU A 1 92 ? 24.776 16.215 -39.467 1.00 59.78 92 GLU A O 1
#

pLDDT: mean 79.93, std 15.2, range [42.44, 97.44]

Foldseek 3Di:
DDDDDDDDDPVNVVVVVVVVVVVVVCCVVCNDDPDDDDDDPDDDDDDDDDDDDDPDDDDDDLVVVQVDPPNADDPVVVVCPPDGDRDDDDDD

Sequence (92 aa):
METKSKNISLKAILIIIAIGIWVIIFQNAGIIPTNQNVRVINSVDAYVSGSVDVDNTVDINIHEINGHRDVFFNNPRRGEKNKYYVLPVSTE

Organism: NCBI:txid1168034

Secondary structure (DSSP, 8-state):
---------HHHHHHHHHHHHHHHHHHHTTSS---------S--------PPP--S-----HHHHHT-SSSS---GGGT-TT---PPP----